Protein AF-A0A932HID9-F1 (afdb_monomer_lite)

Structure (mmCIF, N/CA/C/O backbone):
data_AF-A0A932HID9-F1
#
_entry.id   AF-A0A932HID9-F1
#
loop_
_atom_site.group_PDB
_atom_site.id
_atom_site.type_symbol
_atom_site.label_atom_id
_atom_site.label_alt_id
_atom_site.label_comp_id
_atom_site.label_asym_id
_atom_site.label_entity_id
_atom_site.label_seq_id
_atom_site.pdbx_PDB_ins_code
_atom_site.Cartn_x
_atom_site.Cartn_y
_atom_site.Cartn_z
_atom_site.occupancy
_atom_site.B_iso_or_equiv
_atom_site.auth_seq_id
_atom_site.auth_comp_id
_atom_site.auth_asym_id
_atom_site.auth_atom_id
_atom_site.pdbx_PDB_model_num
ATOM 1 N N . MET A 1 1 ? 24.931 -69.900 0.807 1.00 46.78 1 MET A N 1
ATOM 2 C CA . MET A 1 1 ? 24.872 -68.839 -0.226 1.00 46.78 1 MET A CA 1
ATOM 3 C C . MET A 1 1 ? 23.404 -68.511 -0.478 1.00 46.78 1 MET A C 1
ATOM 5 O O . MET A 1 1 ? 22.612 -69.438 -0.402 1.00 46.78 1 MET A O 1
ATOM 9 N N . ALA A 1 2 ? 23.091 -67.235 -0.752 1.00 41.44 2 ALA A N 1
ATOM 10 C CA . ALA A 1 2 ? 21.791 -66.536 -0.623 1.00 41.44 2 ALA A CA 1
ATOM 11 C C . ALA A 1 2 ? 21.468 -66.142 0.838 1.00 41.44 2 ALA A C 1
ATOM 13 O O . ALA A 1 2 ? 21.425 -67.006 1.700 1.00 41.44 2 ALA A O 1
ATOM 14 N N . GLY A 1 3 ? 21.312 -64.880 1.246 1.00 40.75 3 GLY A N 1
ATOM 15 C CA . GLY A 1 3 ? 21.189 -63.613 0.524 1.00 40.75 3 GLY A CA 1
ATOM 16 C C . GLY A 1 3 ? 19.797 -63.024 0.751 1.00 40.75 3 GLY A C 1
ATOM 17 O O . GLY A 1 3 ? 18.845 -63.564 0.210 1.00 40.75 3 GLY A O 1
ATOM 18 N N . ALA A 1 4 ? 19.697 -61.947 1.539 1.00 52.03 4 ALA A N 1
ATOM 19 C CA . ALA A 1 4 ? 18.647 -60.922 1.452 1.00 52.03 4 ALA A CA 1
ATOM 20 C C . ALA A 1 4 ? 18.908 -59.829 2.503 1.00 52.03 4 ALA A C 1
ATOM 22 O O . ALA A 1 4 ? 18.471 -59.907 3.648 1.00 52.03 4 ALA A O 1
ATOM 23 N N . ILE A 1 5 ? 19.652 -58.801 2.094 1.00 55.38 5 ILE A N 1
ATOM 24 C CA . ILE A 1 5 ? 19.666 -57.497 2.756 1.00 55.38 5 ILE A CA 1
ATOM 25 C C . ILE A 1 5 ? 18.272 -56.904 2.537 1.00 55.38 5 ILE A C 1
ATOM 27 O O . ILE A 1 5 ? 17.913 -56.588 1.402 1.00 55.38 5 ILE A O 1
ATOM 31 N N . LEU A 1 6 ? 17.475 -56.774 3.599 1.00 50.34 6 LEU A N 1
ATOM 32 C CA . LEU A 1 6 ? 16.240 -55.996 3.551 1.00 50.34 6 LEU A CA 1
ATOM 33 C C . LEU A 1 6 ? 16.641 -54.515 3.554 1.00 50.34 6 LEU A C 1
ATOM 35 O O . LEU A 1 6 ? 16.849 -53.898 4.596 1.00 50.34 6 LEU A O 1
ATOM 39 N N . LEU A 1 7 ? 16.834 -53.975 2.352 1.00 52.53 7 LEU A N 1
ATOM 40 C CA . LEU A 1 7 ? 16.957 -52.546 2.113 1.00 52.53 7 LEU A CA 1
ATOM 41 C C . LEU A 1 7 ? 15.672 -51.879 2.598 1.00 52.53 7 LEU A C 1
ATOM 43 O O . LEU A 1 7 ? 14.596 -52.075 2.033 1.00 52.53 7 LEU A O 1
ATOM 47 N N . ALA A 1 8 ? 15.815 -51.103 3.668 1.00 52.22 8 ALA A N 1
ATOM 48 C CA . ALA A 1 8 ? 14.830 -50.151 4.128 1.00 52.22 8 ALA A CA 1
ATOM 49 C C . ALA A 1 8 ? 14.494 -49.197 2.975 1.00 52.22 8 ALA A C 1
ATOM 51 O O . ALA A 1 8 ? 15.197 -48.217 2.728 1.00 52.22 8 ALA A O 1
ATOM 52 N N . LEU A 1 9 ? 13.401 -49.487 2.267 1.00 47.50 9 LEU A N 1
ATOM 53 C CA . LEU A 1 9 ? 12.673 -48.4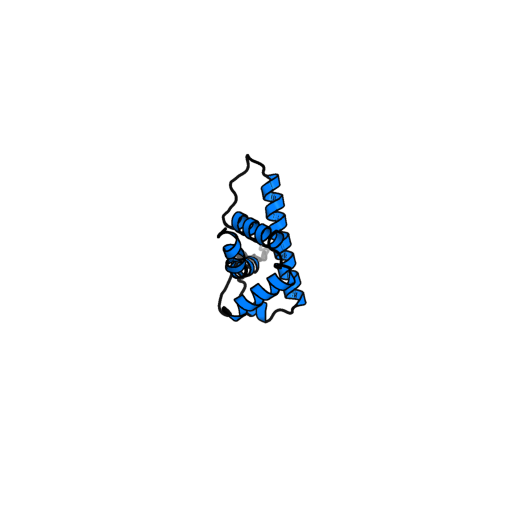87 1.507 1.00 47.50 9 LEU A CA 1
ATOM 54 C C . LEU A 1 9 ? 12.079 -47.509 2.522 1.00 47.50 9 LEU A C 1
ATOM 56 O O . LEU A 1 9 ? 10.927 -47.612 2.940 1.00 47.50 9 LEU A O 1
ATOM 60 N N . LEU A 1 10 ? 12.897 -46.532 2.905 1.00 52.19 10 LEU A N 1
ATOM 61 C CA . LEU A 1 10 ? 12.429 -45.179 3.139 1.00 52.19 10 LEU A CA 1
ATOM 62 C C . LEU A 1 10 ? 11.706 -44.770 1.857 1.00 52.19 10 LEU A C 1
ATOM 64 O O . LEU A 1 10 ? 12.314 -44.264 0.918 1.00 52.19 10 LEU A O 1
ATOM 68 N N . ALA A 1 11 ? 10.409 -45.067 1.803 1.00 50.97 11 ALA A N 1
ATOM 69 C CA . ALA A 1 11 ? 9.486 -44.403 0.914 1.00 50.97 11 ALA A CA 1
ATOM 70 C C . ALA A 1 11 ? 9.544 -42.921 1.289 1.00 50.97 11 ALA A C 1
ATOM 72 O O . ALA A 1 11 ? 8.819 -42.437 2.163 1.00 50.97 11 ALA A O 1
ATOM 73 N N . SER A 1 12 ? 10.488 -42.227 0.662 1.00 51.72 12 SER A N 1
ATOM 74 C CA . SER A 1 12 ? 10.501 -40.799 0.436 1.00 51.72 12 SER A CA 1
ATOM 75 C C . SER A 1 12 ? 9.183 -40.477 -0.244 1.00 51.72 12 SER A C 1
ATOM 77 O O . SER A 1 12 ? 9.070 -40.462 -1.465 1.00 51.72 12 SER A O 1
ATOM 79 N N . HIS A 1 13 ? 8.148 -40.284 0.573 1.00 46.91 13 HIS A N 1
ATOM 80 C CA . HIS A 1 13 ? 6.934 -39.637 0.135 1.00 46.91 13 HIS A CA 1
ATOM 81 C C . HIS A 1 13 ? 7.408 -38.289 -0.393 1.00 46.91 13 HIS A C 1
ATOM 83 O O . HIS A 1 13 ? 7.940 -37.501 0.400 1.00 46.91 13 HIS A O 1
ATOM 89 N N . PRO A 1 14 ? 7.296 -38.011 -1.703 1.00 50.50 14 PRO A N 1
ATOM 90 C CA . PRO A 1 14 ? 7.448 -36.647 -2.137 1.00 50.50 14 PRO A CA 1
ATOM 91 C C . PRO A 1 14 ? 6.357 -35.906 -1.375 1.00 50.50 14 PRO A C 1
ATOM 93 O O . PRO A 1 14 ? 5.166 -36.143 -1.589 1.00 50.50 14 PRO A O 1
ATOM 96 N N . ILE A 1 15 ? 6.751 -35.055 -0.428 1.00 57.06 15 ILE A N 1
ATOM 97 C CA . ILE A 1 15 ? 5.875 -33.996 0.040 1.00 57.06 15 ILE A CA 1
ATOM 98 C C . ILE A 1 15 ? 5.693 -33.153 -1.214 1.00 57.06 15 ILE A C 1
ATOM 100 O O . ILE A 1 15 ? 6.478 -32.255 -1.506 1.00 57.06 15 ILE A O 1
ATOM 104 N N . ALA A 1 16 ? 4.705 -33.527 -2.026 1.00 52.06 16 ALA A N 1
ATOM 105 C CA . ALA A 1 16 ? 4.138 -32.691 -3.050 1.00 52.06 16 ALA A CA 1
ATOM 106 C C . ALA A 1 16 ? 3.530 -31.532 -2.270 1.00 52.06 16 ALA A C 1
ATOM 108 O O . ALA A 1 16 ? 2.364 -31.562 -1.878 1.00 52.06 16 ALA A O 1
ATOM 109 N N . GLY A 1 17 ? 4.385 -30.570 -1.923 1.00 45.81 17 GLY A N 1
ATOM 110 C CA . GLY A 1 17 ? 4.017 -29.350 -1.250 1.00 45.81 17 GLY A CA 1
ATOM 111 C C . GLY A 1 17 ? 3.077 -28.629 -2.188 1.00 45.81 17 GLY A C 1
ATOM 112 O O . GLY A 1 17 ? 3.505 -27.889 -3.068 1.00 45.81 17 GLY A O 1
ATOM 113 N N . ARG A 1 18 ? 1.776 -28.883 -2.039 1.00 57.69 18 ARG A N 1
ATOM 114 C CA . ARG A 1 18 ? 0.764 -27.977 -2.557 1.00 57.69 18 ARG A CA 1
ATOM 115 C C . ARG A 1 18 ? 1.088 -26.644 -1.912 1.00 57.69 18 ARG A C 1
ATOM 117 O O . ARG A 1 18 ? 0.931 -26.503 -0.703 1.00 57.69 18 ARG A O 1
ATOM 124 N N . ALA A 1 19 ? 1.580 -25.704 -2.711 1.00 58.12 19 ALA A N 1
ATOM 125 C CA . ALA A 1 19 ? 1.706 -24.320 -2.302 1.00 58.12 19 ALA A CA 1
ATOM 126 C C . ALA A 1 19 ? 0.304 -23.855 -1.892 1.00 58.12 19 ALA A C 1
ATOM 128 O O . ALA A 1 19 ? -0.547 -23.568 -2.737 1.00 58.12 19 ALA A O 1
ATOM 129 N N . GLN A 1 20 ? 0.022 -23.887 -0.591 1.00 64.62 20 GLN A N 1
ATOM 130 C CA . GLN A 1 20 ? -1.219 -23.363 -0.061 1.00 64.62 20 GLN A CA 1
ATOM 131 C C . GLN A 1 20 ? -1.162 -21.860 -0.304 1.00 64.62 20 GLN A C 1
ATOM 133 O O . GLN A 1 20 ? -0.288 -21.174 0.220 1.00 64.62 20 GLN A O 1
ATOM 138 N N . ARG A 1 21 ? -2.046 -21.352 -1.167 1.00 70.50 21 ARG A N 1
ATOM 139 C CA . ARG A 1 21 ? -2.159 -19.911 -1.389 1.00 70.50 21 ARG A CA 1
ATOM 140 C C . ARG A 1 21 ? -2.633 -19.290 -0.082 1.00 70.50 21 ARG A C 1
ATOM 142 O O . ARG A 1 21 ? -3.758 -19.539 0.348 1.00 70.50 21 ARG A O 1
ATOM 149 N N . ILE A 1 22 ? -1.744 -18.545 0.562 1.00 80.00 22 ILE A N 1
ATOM 150 C CA . ILE A 1 22 ? -2.070 -17.757 1.743 1.00 80.00 22 ILE A CA 1
ATOM 151 C C . ILE A 1 22 ? -2.699 -16.466 1.232 1.00 80.00 22 ILE A C 1
ATOM 153 O O . ILE A 1 22 ? -2.116 -15.778 0.397 1.00 80.00 22 ILE A O 1
ATOM 157 N N . PHE A 1 23 ? -3.904 -16.177 1.705 1.00 90.19 23 PHE A N 1
ATOM 158 C CA . PHE A 1 23 ? -4.617 -14.947 1.394 1.00 90.19 23 PHE A CA 1
ATOM 159 C C . PHE A 1 23 ? -4.665 -14.058 2.632 1.00 90.19 23 PHE A C 1
ATOM 161 O O . PHE A 1 23 ? -4.689 -14.564 3.754 1.00 90.19 23 PHE A O 1
ATOM 168 N N . TYR A 1 24 ? -4.713 -12.749 2.418 1.00 91.94 24 TYR A N 1
ATOM 169 C CA . TYR A 1 24 ? -4.821 -11.751 3.473 1.00 91.94 24 TYR A CA 1
ATOM 170 C C . TYR A 1 24 ? -6.268 -11.274 3.588 1.00 91.94 24 TYR A C 1
ATOM 172 O O . TYR A 1 24 ? -6.851 -10.866 2.584 1.00 91.94 24 TYR A O 1
ATOM 180 N N . ARG A 1 25 ? -6.870 -11.321 4.778 1.00 95.62 25 ARG A N 1
ATOM 181 C CA . ARG A 1 25 ? -8.259 -10.876 4.976 1.00 95.62 25 ARG A CA 1
ATOM 182 C C . ARG A 1 25 ? -8.295 -9.493 5.614 1.00 95.62 25 ARG A C 1
ATOM 184 O O . ARG A 1 25 ? -7.476 -9.195 6.478 1.00 95.62 25 ARG A O 1
ATOM 191 N N . SER A 1 26 ? -9.291 -8.676 5.272 1.00 96.50 26 SER A N 1
ATOM 192 C CA . SER A 1 26 ? -9.489 -7.360 5.909 1.00 96.50 26 SER A CA 1
ATOM 193 C C . SER A 1 26 ? -9.600 -7.452 7.433 1.00 96.50 26 SER A C 1
ATOM 195 O O . SER A 1 26 ? -9.016 -6.651 8.157 1.00 96.50 26 SER A O 1
ATOM 197 N N . GLN A 1 27 ? -10.305 -8.464 7.941 1.00 96.94 27 GLN A N 1
ATOM 198 C CA . GLN A 1 27 ? -10.418 -8.724 9.379 1.00 96.94 27 GLN A CA 1
ATOM 199 C C . GLN A 1 27 ? -9.065 -8.942 10.076 1.00 96.94 27 GLN A C 1
ATOM 201 O O . GLN A 1 27 ? -8.916 -8.567 11.238 1.00 96.94 27 GLN A O 1
ATOM 206 N N . ASP A 1 28 ? -8.073 -9.503 9.379 1.00 96.06 28 ASP A N 1
ATOM 207 C CA . ASP A 1 28 ? -6.764 -9.778 9.969 1.00 96.06 28 ASP A CA 1
ATOM 208 C C . ASP A 1 28 ? -6.038 -8.454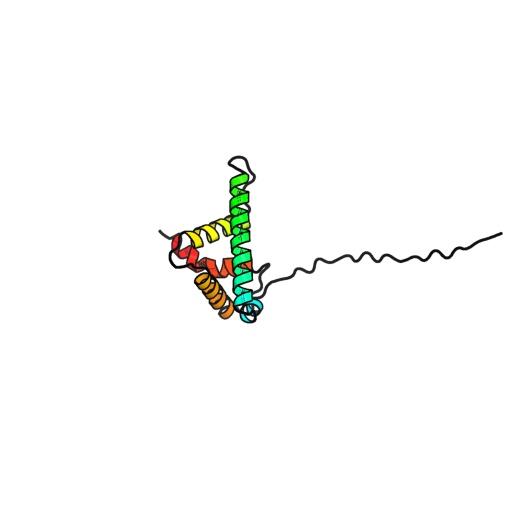 10.239 1.00 96.06 28 ASP A C 1
ATOM 210 O O . ASP A 1 28 ? -5.416 -8.294 11.288 1.00 96.06 28 ASP A O 1
ATOM 214 N N . TRP A 1 29 ? -6.208 -7.456 9.363 1.00 96.56 29 TRP A N 1
ATOM 215 C CA . TRP A 1 29 ? -5.739 -6.090 9.607 1.00 96.56 29 TRP A CA 1
ATOM 216 C C . TRP A 1 29 ? -6.388 -5.467 10.848 1.00 96.56 29 TRP A C 1
ATOM 218 O O . TRP A 1 29 ? -5.687 -4.892 11.680 1.00 96.56 29 TRP A O 1
ATOM 228 N N . LEU A 1 30 ? -7.710 -5.606 10.997 1.00 97.00 30 LEU A N 1
ATOM 229 C CA . LEU A 1 30 ? -8.456 -5.043 12.131 1.00 97.00 30 LEU A CA 1
ATOM 230 C C . LEU A 1 30 ? -8.043 -5.661 13.475 1.00 97.00 30 LEU A C 1
ATOM 232 O O . LEU A 1 30 ? -8.069 -4.974 14.493 1.00 97.00 30 LEU A O 1
ATOM 236 N N . ALA A 1 31 ? -7.658 -6.939 13.475 1.00 97.12 31 ALA A N 1
ATOM 237 C CA . ALA A 1 31 ? -7.169 -7.649 14.656 1.00 97.12 31 ALA A CA 1
ATOM 238 C C . ALA A 1 31 ? -5.668 -7.423 14.933 1.00 97.12 31 ALA A C 1
ATOM 240 O O . ALA A 1 31 ? -5.172 -7.778 16.003 1.00 97.12 31 ALA A O 1
ATOM 241 N N . THR A 1 32 ? -4.930 -6.855 13.977 1.00 96.31 32 THR A N 1
ATOM 242 C CA . THR A 1 32 ? -3.485 -6.629 14.081 1.00 96.31 32 THR A CA 1
ATOM 243 C C . THR A 1 32 ? -3.181 -5.419 14.970 1.00 96.31 32 THR A C 1
ATOM 245 O O . THR A 1 32 ? -3.814 -4.371 14.845 1.00 96.31 32 THR A O 1
ATOM 248 N N . SER A 1 33 ? -2.173 -5.526 15.848 1.00 97.81 33 SER A N 1
ATOM 249 C CA . SER A 1 33 ? -1.769 -4.404 16.709 1.00 97.81 33 SER A CA 1
ATOM 250 C C . SER A 1 33 ? -1.304 -3.189 15.890 1.00 97.81 33 SER A C 1
ATOM 252 O O . SER A 1 33 ? -0.704 -3.368 14.825 1.00 97.81 33 SER A O 1
ATOM 254 N N . PRO A 1 34 ? -1.489 -1.949 16.383 1.00 96.44 34 PRO A N 1
ATOM 255 C CA . PRO A 1 34 ? -1.061 -0.749 15.664 1.00 96.44 34 PRO A CA 1
ATOM 256 C C . PRO A 1 34 ? 0.424 -0.743 15.271 1.00 96.44 34 PRO A C 1
ATOM 258 O O . PRO A 1 34 ? 0.769 -0.263 14.190 1.00 96.44 34 PRO A O 1
ATOM 261 N N . GLU A 1 35 ? 1.315 -1.301 16.099 1.00 97.25 35 GLU A N 1
ATOM 262 C CA . GLU A 1 35 ? 2.740 -1.375 15.750 1.00 97.25 35 GLU A CA 1
ATOM 263 C C . GLU A 1 35 ? 2.983 -2.334 14.585 1.00 97.25 35 GLU A C 1
ATOM 265 O O . GLU A 1 35 ? 3.752 -2.029 13.674 1.00 97.25 35 GLU A O 1
ATOM 270 N N . THR A 1 36 ? 2.311 -3.486 14.584 1.00 97.38 36 THR A N 1
ATOM 271 C CA . THR A 1 36 ? 2.428 -4.470 13.503 1.00 97.38 36 THR A CA 1
ATOM 272 C C . THR A 1 36 ? 1.806 -3.941 12.213 1.00 97.38 36 THR A C 1
ATOM 274 O O . THR A 1 36 ? 2.403 -4.088 11.150 1.00 97.38 36 THR A O 1
ATOM 277 N N . GLN A 1 37 ? 0.672 -3.240 12.305 1.00 97.81 37 GLN A N 1
ATOM 278 C CA . GLN A 1 37 ? 0.056 -2.526 11.184 1.00 97.81 37 GLN A CA 1
ATOM 279 C C . GLN A 1 37 ? 1.047 -1.558 10.522 1.00 97.81 37 GLN A C 1
ATOM 281 O O . GLN A 1 37 ? 1.212 -1.570 9.303 1.00 97.81 37 GLN A O 1
ATOM 286 N N . MET A 1 38 ? 1.757 -0.757 11.324 1.00 97.94 38 MET A N 1
ATOM 287 C CA . MET A 1 38 ? 2.777 0.163 10.815 1.00 97.94 38 MET A CA 1
ATOM 288 C C . MET A 1 38 ? 3.973 -0.564 10.195 1.00 97.94 38 MET A C 1
ATOM 290 O O . MET A 1 38 ? 4.480 -0.120 9.169 1.00 97.94 38 MET A O 1
ATOM 294 N N . ARG A 1 39 ? 4.417 -1.693 10.764 1.00 97.88 39 ARG A N 1
ATOM 295 C CA . ARG A 1 39 ? 5.497 -2.503 10.168 1.00 97.88 39 ARG A CA 1
ATOM 296 C C . ARG A 1 39 ? 5.100 -3.068 8.804 1.00 97.88 39 ARG A C 1
ATOM 298 O O . ARG A 1 39 ? 5.889 -2.973 7.870 1.00 97.88 39 ARG A O 1
ATOM 305 N N . LEU A 1 40 ? 3.890 -3.618 8.682 1.00 97.25 40 LEU A N 1
ATOM 306 C CA . LEU A 1 40 ? 3.358 -4.133 7.414 1.00 97.25 40 LEU A CA 1
ATOM 307 C C . LEU A 1 40 ? 3.241 -3.025 6.364 1.00 97.25 40 LEU A C 1
ATOM 309 O O . LEU A 1 40 ? 3.657 -3.213 5.218 1.00 97.25 40 LEU A O 1
ATOM 313 N N . LEU A 1 41 ? 2.727 -1.860 6.772 1.00 97.44 41 LEU A N 1
ATOM 314 C CA . LEU A 1 41 ? 2.643 -0.683 5.915 1.00 97.44 41 LEU A CA 1
ATOM 315 C C . LEU A 1 41 ? 4.026 -0.259 5.418 1.00 97.44 41 LEU A C 1
ATOM 317 O O . LEU A 1 41 ? 4.234 -0.181 4.213 1.00 97.44 41 LEU A O 1
ATOM 321 N N . ASN A 1 42 ? 4.984 -0.056 6.322 1.00 97.12 42 ASN A N 1
ATOM 322 C CA . ASN A 1 42 ? 6.334 0.365 5.951 1.00 97.12 42 ASN A CA 1
ATOM 323 C C . ASN A 1 42 ? 7.024 -0.660 5.039 1.00 97.12 42 ASN A C 1
ATOM 325 O O . ASN A 1 42 ? 7.665 -0.270 4.070 1.00 97.12 42 ASN A O 1
ATOM 329 N N . GLY A 1 43 ? 6.851 -1.960 5.301 1.00 97.50 43 GLY A N 1
ATOM 330 C CA . GLY A 1 43 ? 7.373 -3.013 4.426 1.00 97.50 43 GLY A CA 1
ATOM 331 C C . GLY A 1 43 ? 6.769 -2.972 3.020 1.00 97.50 43 GLY A C 1
ATOM 332 O O . GLY A 1 43 ? 7.468 -3.203 2.041 1.00 97.50 43 GLY A O 1
ATOM 333 N N . THR A 1 44 ? 5.488 -2.620 2.904 1.00 96.94 44 THR A N 1
ATOM 334 C CA . THR A 1 44 ? 4.816 -2.479 1.602 1.00 96.94 44 THR A CA 1
ATOM 335 C C . THR A 1 44 ? 5.273 -1.238 0.854 1.00 96.94 44 THR A C 1
ATOM 337 O O . THR A 1 44 ? 5.540 -1.325 -0.339 1.00 96.94 44 THR A O 1
ATOM 340 N N . LEU A 1 45 ? 5.409 -0.104 1.548 1.00 95.75 45 LEU A N 1
ATOM 341 C CA . LEU A 1 45 ? 5.944 1.120 0.952 1.00 95.75 45 LEU A CA 1
ATOM 342 C C . LEU A 1 45 ? 7.369 0.896 0.444 1.00 95.75 45 LEU A C 1
ATOM 344 O O . LEU A 1 45 ? 7.657 1.223 -0.702 1.00 95.75 45 LEU A O 1
ATOM 348 N N . ARG A 1 46 ? 8.217 0.232 1.241 1.00 97.31 46 ARG A N 1
ATOM 349 C CA . ARG A 1 46 ? 9.570 -0.131 0.814 1.00 97.31 46 ARG A CA 1
ATOM 350 C C . ARG A 1 46 ? 9.563 -1.046 -0.412 1.00 97.31 46 ARG A C 1
ATOM 352 O O . ARG A 1 46 ? 10.326 -0.818 -1.341 1.00 97.31 46 ARG A O 1
ATOM 359 N N . ALA A 1 47 ? 8.682 -2.046 -0.453 1.00 96.38 47 ALA A N 1
ATOM 360 C CA . ALA A 1 47 ? 8.561 -2.917 -1.621 1.00 96.38 47 ALA A CA 1
ATOM 361 C C . ALA A 1 47 ? 8.131 -2.148 -2.886 1.00 96.38 47 ALA A C 1
ATOM 363 O O . ALA A 1 47 ? 8.560 -2.485 -3.985 1.00 96.38 47 ALA A O 1
ATOM 364 N N . TRP A 1 48 ? 7.295 -1.113 -2.760 1.00 95.88 48 TRP A N 1
ATOM 365 C CA . TRP A 1 48 ? 6.935 -0.252 -3.892 1.00 95.88 48 TRP A CA 1
ATOM 366 C C . TRP A 1 48 ? 8.087 0.658 -4.329 1.00 95.88 48 TRP A C 1
ATOM 368 O O . TRP A 1 48 ? 8.271 0.847 -5.529 1.00 95.88 48 TRP A O 1
ATOM 378 N N . GLU A 1 49 ? 8.888 1.173 -3.395 1.00 96.56 49 GLU A N 1
ATOM 379 C CA . GLU A 1 49 ? 10.128 1.898 -3.714 1.00 96.56 49 GLU A CA 1
ATOM 380 C C . GLU A 1 49 ? 11.113 1.005 -4.475 1.00 96.56 49 GLU A C 1
ATOM 382 O O . GLU A 1 49 ? 11.648 1.416 -5.496 1.00 96.56 49 GLU A O 1
ATOM 387 N N . GLU A 1 50 ? 11.294 -0.247 -4.051 1.00 97.19 50 GLU A N 1
ATOM 388 C CA . GLU A 1 50 ? 12.159 -1.211 -4.745 1.00 97.19 50 GLU A CA 1
ATOM 389 C C . GLU A 1 50 ? 11.665 -1.516 -6.166 1.00 97.19 50 GLU A C 1
ATOM 391 O O . GLU A 1 50 ? 12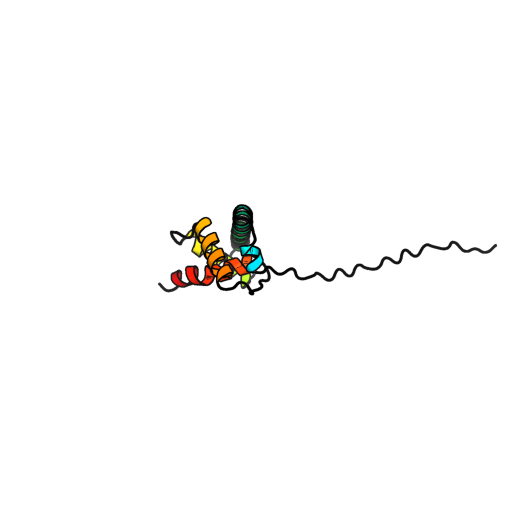.465 -1.713 -7.081 1.00 97.19 50 GLU A O 1
ATOM 396 N N . VAL A 1 51 ? 10.347 -1.509 -6.386 1.00 94.62 51 VAL A N 1
ATOM 397 C CA . VAL A 1 51 ? 9.772 -1.589 -7.735 1.00 94.62 51 VAL A CA 1
ATOM 398 C C . VAL A 1 51 ? 10.115 -0.345 -8.561 1.00 94.62 51 VAL A C 1
ATOM 400 O O . VAL A 1 51 ? 10.407 -0.491 -9.747 1.00 94.62 51 VAL A O 1
ATOM 403 N N . ALA A 1 52 ? 10.118 0.852 -7.966 1.00 92.75 52 ALA A N 1
ATOM 404 C CA . ALA A 1 52 ? 10.539 2.087 -8.638 1.00 92.75 52 ALA A CA 1
ATOM 405 C C . ALA A 1 52 ? 12.021 2.049 -9.011 1.00 92.75 52 ALA A C 1
ATOM 407 O O . ALA A 1 52 ? 12.358 2.224 -10.181 1.00 92.75 52 ALA A O 1
ATOM 408 N N . GLU A 1 53 ? 12.881 1.697 -8.057 1.00 94.94 53 GLU A N 1
ATOM 409 C CA . GLU A 1 53 ? 14.321 1.522 -8.264 1.00 94.94 53 GLU A CA 1
ATOM 410 C C . GLU A 1 53 ? 14.591 0.502 -9.393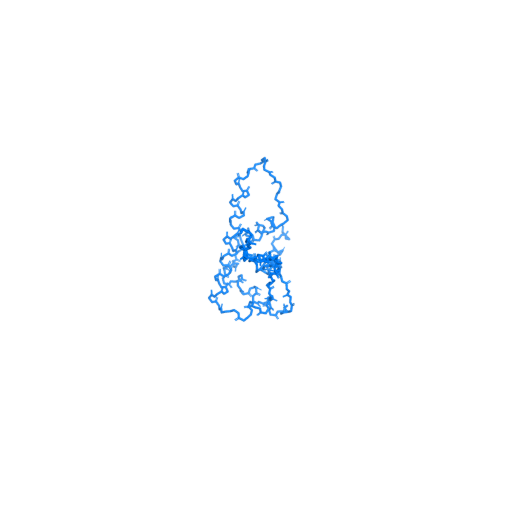 1.00 94.94 53 GLU A C 1
ATOM 412 O O . GLU A 1 53 ? 15.385 0.749 -10.304 1.00 94.94 53 GLU A O 1
ATOM 417 N N . ALA A 1 54 ? 13.881 -0.633 -9.391 1.00 93.38 54 ALA A N 1
ATOM 418 C CA . ALA A 1 54 ? 14.012 -1.656 -10.425 1.00 93.38 54 ALA A CA 1
ATOM 419 C C . ALA A 1 54 ? 13.480 -1.204 -11.794 1.00 93.38 54 ALA A C 1
ATOM 421 O O . ALA A 1 54 ? 14.043 -1.587 -12.821 1.00 93.38 54 ALA A O 1
ATOM 422 N N . ALA A 1 55 ? 12.398 -0.424 -11.835 1.00 91.25 55 ALA A N 1
ATOM 423 C CA . ALA A 1 55 ? 11.847 0.127 -13.070 1.00 91.25 55 ALA A CA 1
ATOM 424 C C . ALA A 1 55 ? 12.805 1.146 -13.706 1.00 91.25 55 ALA A C 1
ATOM 426 O O . ALA A 1 55 ? 13.036 1.092 -14.913 1.00 91.25 55 ALA A O 1
ATOM 427 N N . GLU A 1 56 ? 13.412 2.020 -12.902 1.00 89.94 56 GLU A N 1
ATOM 428 C CA . GLU A 1 56 ? 14.413 2.989 -13.358 1.00 89.94 56 GLU A CA 1
ATOM 429 C C . GLU A 1 56 ? 15.672 2.297 -13.892 1.00 89.94 56 GLU A C 1
ATOM 431 O O . GLU A 1 56 ? 16.151 2.625 -14.979 1.00 89.94 56 GLU A O 1
ATOM 436 N N . ALA A 1 57 ? 16.166 1.278 -13.179 1.00 93.06 57 ALA A N 1
ATOM 437 C CA . ALA A 1 57 ? 17.359 0.529 -13.568 1.00 93.06 57 ALA A CA 1
ATOM 438 C C . ALA A 1 57 ? 17.221 -0.206 -14.917 1.00 93.06 57 ALA A C 1
ATOM 440 O O . ALA A 1 57 ? 18.227 -0.460 -15.581 1.00 93.06 57 ALA A O 1
ATOM 441 N N . ARG A 1 58 ? 15.994 -0.540 -15.349 1.00 90.19 58 ARG A N 1
ATOM 442 C CA . ARG A 1 58 ? 15.735 -1.154 -16.667 1.00 90.19 58 ARG A CA 1
ATOM 443 C C . ARG A 1 58 ? 15.989 -0.192 -17.832 1.00 90.19 58 ARG A C 1
ATOM 445 O O . ARG A 1 58 ? 16.320 -0.645 -18.927 1.00 90.19 58 ARG A O 1
ATOM 452 N N . GLY A 1 59 ? 15.843 1.115 -17.611 1.00 84.62 59 GLY A N 1
ATOM 453 C CA . GLY A 1 59 ? 15.990 2.135 -18.647 1.00 84.62 59 GLY A CA 1
ATOM 454 C C . GLY A 1 59 ? 14.963 2.029 -19.787 1.00 84.62 59 GLY A C 1
ATOM 455 O O . GLY A 1 59 ? 13.996 1.272 -19.740 1.00 84.62 59 GLY A O 1
ATOM 456 N N . SER A 1 60 ? 15.182 2.805 -20.851 1.00 76.06 60 SER A N 1
ATOM 457 C CA . SER A 1 60 ? 14.247 2.956 -21.981 1.00 76.06 60 SER A CA 1
ATOM 458 C C . SER A 1 60 ? 14.152 1.747 -22.922 1.00 76.06 60 SER A C 1
ATOM 460 O O . SER A 1 60 ? 13.280 1.725 -23.787 1.00 76.06 60 SER A O 1
ATOM 462 N N . GLY A 1 61 ? 15.034 0.754 -22.770 1.00 82.00 61 GLY A N 1
ATOM 463 C CA . GLY A 1 61 ? 15.053 -0.477 -23.570 1.00 82.00 61 GLY A CA 1
ATOM 464 C C . GLY A 1 61 ? 14.545 -1.724 -22.840 1.00 82.00 61 GLY A C 1
ATOM 465 O O . GLY A 1 61 ? 14.645 -2.815 -23.394 1.00 82.00 61 GLY A O 1
ATOM 466 N N . GLY A 1 62 ? 14.066 -1.586 -21.600 1.00 84.50 62 GLY A N 1
ATOM 467 C CA . GLY A 1 62 ? 13.601 -2.709 -20.790 1.00 84.50 62 GLY A CA 1
ATOM 468 C C . GLY A 1 62 ? 12.195 -3.199 -21.137 1.00 84.50 62 GLY A C 1
ATOM 469 O O . GLY A 1 62 ? 11.427 -2.526 -21.827 1.00 84.50 62 GLY A O 1
ATOM 470 N N . ASP A 1 63 ? 11.850 -4.375 -20.608 1.00 89.44 63 ASP A N 1
ATOM 471 C CA . ASP A 1 63 ? 10.507 -4.936 -20.749 1.00 89.44 63 ASP A CA 1
ATOM 472 C C . ASP A 1 63 ? 9.434 -3.995 -20.171 1.00 89.44 63 ASP A C 1
ATOM 474 O O . ASP A 1 63 ? 9.664 -3.340 -19.143 1.00 89.44 63 ASP A O 1
ATOM 478 N N . PRO A 1 64 ? 8.230 -3.953 -20.775 1.00 90.12 64 PRO A N 1
ATOM 479 C CA . PRO A 1 64 ? 7.125 -3.173 -20.243 1.00 90.12 64 PRO A CA 1
ATOM 480 C C . PRO A 1 64 ? 6.794 -3.568 -18.803 1.00 90.12 64 PRO A C 1
ATOM 482 O O . PRO A 1 64 ? 6.715 -4.751 -18.470 1.00 90.12 64 PRO A O 1
ATOM 485 N N . LEU A 1 65 ? 6.506 -2.569 -17.965 1.00 90.62 65 LEU A N 1
ATOM 486 C CA . LEU A 1 65 ? 6.027 -2.802 -16.604 1.00 90.62 65 LEU A CA 1
ATOM 487 C C . LEU A 1 65 ? 4.761 -3.670 -16.615 1.00 90.62 65 LEU A C 1
ATOM 489 O O . LEU A 1 65 ? 3.867 -3.512 -17.451 1.00 90.62 65 LEU A O 1
ATOM 493 N N . SER A 1 66 ? 4.637 -4.563 -15.648 1.00 93.12 66 SER A N 1
ATOM 494 C CA . SER A 1 66 ? 3.401 -5.288 -15.384 1.00 93.12 66 SER A CA 1
ATOM 495 C C . SER A 1 66 ? 2.314 -4.349 -14.848 1.00 93.12 66 SER A C 1
ATOM 497 O O . SER A 1 66 ? 2.574 -3.238 -14.383 1.00 93.12 66 SER A O 1
ATOM 499 N N . VAL A 1 67 ? 1.059 -4.810 -14.878 1.00 91.06 67 VAL A N 1
ATOM 500 C CA . VAL A 1 67 ? -0.075 -4.067 -14.293 1.00 91.06 67 VAL A CA 1
ATOM 501 C C . VAL A 1 67 ? 0.170 -3.764 -12.812 1.00 91.06 67 VAL A C 1
ATOM 503 O O . VAL A 1 67 ? -0.147 -2.672 -12.354 1.00 91.06 67 VAL A O 1
ATOM 506 N N . ARG A 1 68 ? 0.765 -4.712 -12.076 1.00 89.25 68 ARG A N 1
ATOM 507 C CA . ARG A 1 68 ? 1.055 -4.560 -10.646 1.00 89.25 68 ARG A CA 1
ATOM 508 C C . ARG A 1 68 ? 2.159 -3.550 -10.377 1.00 89.25 68 ARG A C 1
ATOM 510 O O . ARG A 1 68 ? 2.015 -2.756 -9.458 1.00 89.25 68 ARG A O 1
ATOM 517 N N . GLU A 1 69 ? 3.223 -3.562 -11.175 1.00 93.50 69 GLU A N 1
ATOM 518 C CA . GLU A 1 69 ? 4.299 -2.577 -11.037 1.00 93.50 69 GLU A CA 1
ATOM 519 C C . GLU A 1 69 ? 3.779 -1.172 -11.332 1.00 93.50 69 GLU A C 1
ATOM 521 O O . GLU A 1 69 ? 3.975 -0.279 -10.519 1.00 93.50 69 GLU A O 1
ATOM 526 N N . ARG A 1 70 ? 3.026 -0.984 -12.425 1.00 93.56 70 ARG A N 1
ATOM 527 C CA . ARG A 1 70 ? 2.415 0.320 -12.728 1.00 93.56 70 ARG A CA 1
ATOM 528 C C . ARG A 1 70 ? 1.532 0.830 -11.594 1.00 93.56 70 ARG A C 1
ATOM 530 O O . ARG A 1 70 ? 1.619 2.001 -11.247 1.00 93.56 70 ARG A O 1
ATOM 537 N N . GLU A 1 71 ? 0.695 -0.034 -11.025 1.00 93.06 71 GLU A N 1
ATOM 538 C CA . GLU A 1 71 ? -0.185 0.360 -9.924 1.00 93.06 71 GLU A CA 1
ATOM 539 C C . GLU A 1 71 ? 0.603 0.711 -8.656 1.00 93.06 71 GLU A C 1
ATOM 541 O O . GLU A 1 71 ? 0.296 1.710 -8.010 1.00 93.06 71 GLU A O 1
ATOM 546 N N . ALA A 1 72 ? 1.647 -0.054 -8.326 1.00 93.38 72 ALA A N 1
ATOM 547 C CA . ALA A 1 72 ? 2.531 0.255 -7.204 1.00 93.38 72 ALA A CA 1
ATOM 548 C C . ALA A 1 72 ? 3.204 1.627 -7.369 1.00 93.38 72 ALA A C 1
ATOM 550 O O . ALA A 1 72 ? 3.168 2.432 -6.441 1.00 93.38 72 ALA A O 1
ATOM 551 N N . LEU A 1 73 ? 3.750 1.920 -8.556 1.00 93.81 73 LEU A N 1
ATOM 552 C CA . LEU A 1 73 ? 4.382 3.211 -8.848 1.00 93.81 73 LEU A CA 1
ATOM 553 C C . LEU A 1 73 ? 3.387 4.368 -8.761 1.00 93.81 73 LEU A C 1
ATOM 555 O O . LEU A 1 73 ? 3.666 5.362 -8.100 1.00 93.81 73 LEU A O 1
ATOM 559 N N . ARG A 1 74 ? 2.201 4.210 -9.358 1.00 94.12 74 ARG A N 1
ATOM 560 C CA . ARG A 1 74 ? 1.131 5.216 -9.322 1.00 94.12 74 ARG A CA 1
ATOM 561 C C . ARG A 1 74 ? 0.706 5.547 -7.888 1.00 94.12 74 ARG A C 1
ATOM 563 O O . ARG A 1 74 ? 0.505 6.708 -7.537 1.00 94.12 74 ARG A O 1
ATOM 570 N N . LEU A 1 75 ? 0.561 4.527 -7.040 1.00 94.38 75 LEU A N 1
ATOM 571 C CA . LEU A 1 75 ? 0.200 4.706 -5.632 1.00 94.38 75 LEU A CA 1
ATOM 572 C C . LEU A 1 75 ? 1.337 5.324 -4.815 1.00 94.38 75 LEU A C 1
ATOM 574 O O . LEU A 1 75 ? 1.071 6.189 -3.980 1.00 94.38 75 LEU A O 1
ATOM 578 N N . LEU A 1 76 ? 2.583 4.909 -5.058 1.00 94.38 76 LEU A N 1
ATOM 579 C CA . LEU A 1 76 ? 3.759 5.477 -4.405 1.00 94.38 76 LEU A CA 1
ATOM 580 C C . LEU A 1 76 ? 3.903 6.967 -4.736 1.00 94.38 76 LEU A C 1
ATOM 582 O O . LEU A 1 76 ? 4.025 7.781 -3.823 1.00 94.38 76 LEU A O 1
ATOM 586 N N . GLU A 1 77 ? 3.799 7.325 -6.016 1.00 93.75 77 GLU A N 1
ATOM 587 C CA . GLU A 1 77 ? 3.815 8.713 -6.478 1.00 93.75 77 GLU A CA 1
ATOM 588 C C . GLU A 1 77 ? 2.697 9.518 -5.806 1.00 93.75 77 GLU A C 1
ATOM 590 O O . GLU A 1 77 ? 2.966 10.546 -5.188 1.00 93.75 77 GLU A O 1
ATOM 595 N N . CYS A 1 78 ? 1.458 9.011 -5.820 1.00 93.38 78 CYS A N 1
ATOM 596 C CA . CYS A 1 78 ? 0.327 9.639 -5.133 1.00 93.38 78 CYS A CA 1
ATOM 597 C C . CYS A 1 78 ? 0.622 9.935 -3.653 1.00 93.38 78 CYS A C 1
ATOM 599 O O . CYS A 1 78 ? 0.333 11.035 -3.179 1.00 93.38 78 CYS A O 1
ATOM 601 N N . ILE A 1 79 ? 1.180 8.972 -2.912 1.00 93.44 79 ILE A N 1
ATOM 602 C CA . ILE A 1 79 ? 1.517 9.146 -1.493 1.00 93.44 79 ILE A CA 1
ATOM 603 C C . ILE A 1 79 ? 2.579 10.234 -1.312 1.00 93.44 79 ILE A C 1
ATOM 605 O O . ILE A 1 79 ? 2.452 11.062 -0.412 1.00 93.44 79 ILE A O 1
ATOM 609 N N . GLN A 1 80 ? 3.608 10.246 -2.161 1.00 91.62 80 GLN A N 1
ATOM 610 C CA . GLN A 1 80 ? 4.723 11.187 -2.061 1.00 91.62 80 GLN A CA 1
ATOM 611 C C . GLN A 1 80 ? 4.311 12.625 -2.389 1.00 91.62 80 GLN A C 1
ATOM 613 O O . GLN A 1 80 ? 4.727 13.556 -1.699 1.00 91.62 80 GLN A O 1
ATOM 618 N N . ILE A 1 81 ? 3.485 12.819 -3.421 1.00 91.19 81 ILE A N 1
ATOM 619 C CA . ILE A 1 81 ? 3.120 14.162 -3.887 1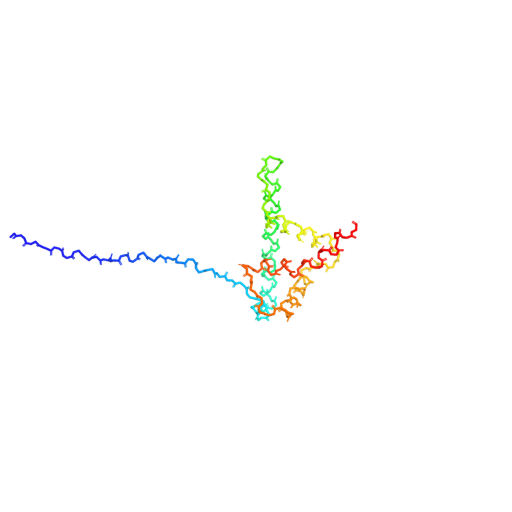.00 91.19 81 ILE A CA 1
ATOM 620 C C . ILE A 1 81 ? 1.923 14.747 -3.139 1.00 91.19 81 ILE A C 1
ATOM 622 O O . ILE A 1 81 ? 1.760 15.968 -3.116 1.00 91.19 81 ILE A O 1
ATOM 626 N N . ARG A 1 82 ? 1.049 13.912 -2.555 1.00 86.25 82 ARG A N 1
ATOM 627 C CA . ARG A 1 82 ? -0.201 14.382 -1.949 1.00 86.25 82 ARG A CA 1
ATOM 628 C C . ARG A 1 82 ? 0.021 14.846 -0.509 1.00 86.25 82 ARG A C 1
ATOM 630 O O . ARG A 1 82 ? 0.241 14.017 0.380 1.00 86.25 82 ARG A O 1
ATOM 637 N N . PRO A 1 83 ? -0.163 16.148 -0.219 1.00 81.81 83 PRO A N 1
ATOM 638 C CA . PRO A 1 83 ? -0.069 16.643 1.145 1.00 81.81 83 PRO A CA 1
ATOM 639 C C . PRO A 1 83 ? -1.104 15.938 2.027 1.00 81.81 83 PRO A C 1
ATOM 641 O O . PRO A 1 83 ? -2.290 15.890 1.698 1.00 81.81 83 PRO A O 1
ATOM 644 N N . GLY A 1 84 ? -0.656 15.373 3.147 1.00 85.38 84 GLY A N 1
ATOM 645 C CA . GLY A 1 84 ? -1.529 14.719 4.124 1.00 85.38 84 GLY A CA 1
ATOM 646 C C . GLY A 1 84 ? -1.661 13.200 3.992 1.00 85.38 84 GLY A C 1
ATOM 647 O O . GLY A 1 84 ? -2.151 12.587 4.938 1.00 85.38 84 GLY A O 1
ATOM 648 N N . LEU A 1 85 ? -1.157 12.561 2.925 1.00 91.38 85 LEU A N 1
ATOM 649 C CA . LEU A 1 85 ? -0.999 11.095 2.881 1.00 91.38 85 LEU A CA 1
ATOM 650 C C . LEU A 1 85 ? 0.272 10.641 3.614 1.00 91.38 85 LEU A C 1
ATOM 652 O O . LEU A 1 85 ? 1.123 9.938 3.086 1.00 91.38 85 LEU A O 1
ATOM 656 N N . THR A 1 86 ? 0.394 11.034 4.878 1.00 93.44 86 THR A N 1
ATOM 657 C CA . THR A 1 86 ? 1.463 10.540 5.754 1.00 93.44 86 THR A CA 1
ATOM 658 C C . THR A 1 86 ? 1.260 9.050 6.067 1.00 93.44 86 THR A C 1
ATOM 660 O O . THR A 1 86 ? 0.128 8.564 5.987 1.00 93.44 86 THR A O 1
ATOM 663 N N . PRO A 1 87 ? 2.294 8.302 6.499 1.00 93.88 87 PRO A N 1
ATOM 664 C CA . PRO A 1 87 ? 2.123 6.893 6.865 1.00 93.88 87 PRO A CA 1
ATOM 665 C C . PRO A 1 87 ? 0.989 6.638 7.886 1.00 93.88 87 PRO A C 1
ATOM 667 O O . PRO A 1 87 ? 0.196 5.720 7.672 1.00 93.88 87 PRO A O 1
ATOM 670 N N . PRO A 1 88 ? 0.791 7.466 8.936 1.00 95.25 88 PRO A N 1
ATOM 671 C CA . PRO A 1 88 ? -0.381 7.344 9.808 1.00 95.25 88 PRO A CA 1
ATOM 672 C C . PRO A 1 88 ? -1.727 7.535 9.093 1.00 95.25 88 PRO A C 1
ATOM 674 O O . PRO A 1 88 ? -2.687 6.833 9.413 1.00 95.25 88 PRO A O 1
ATOM 677 N N . ALA A 1 89 ? -1.811 8.458 8.131 1.00 95.19 89 ALA A N 1
ATOM 678 C CA . ALA A 1 89 ? -3.027 8.690 7.352 1.00 95.19 89 ALA A CA 1
ATOM 679 C C . ALA A 1 89 ? -3.318 7.525 6.395 1.00 95.19 89 ALA A C 1
ATOM 681 O O . ALA A 1 89 ? -4.465 7.098 6.280 1.00 95.19 89 ALA A O 1
ATOM 682 N N . VAL A 1 90 ? -2.281 6.955 5.774 1.00 96.38 90 VAL A N 1
ATOM 683 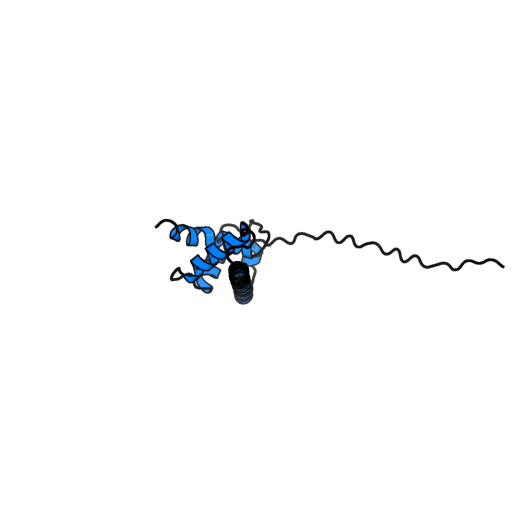C CA . VAL A 1 90 ? -2.400 5.734 4.965 1.00 96.38 90 VAL A CA 1
ATOM 684 C C . VAL A 1 90 ? -2.887 4.569 5.826 1.00 96.38 90 VAL A C 1
ATOM 686 O O . VAL A 1 90 ? -3.848 3.897 5.456 1.00 96.38 90 VAL A O 1
ATOM 689 N N . ARG A 1 91 ? -2.310 4.373 7.021 1.00 97.06 91 ARG A N 1
ATOM 690 C CA . ARG A 1 91 ? -2.794 3.368 7.983 1.00 97.06 91 ARG A CA 1
ATOM 691 C C . ARG A 1 91 ? -4.275 3.575 8.305 1.00 97.06 91 ARG A C 1
ATOM 693 O O . ARG A 1 91 ? -5.034 2.609 8.316 1.00 97.06 91 ARG A O 1
ATOM 700 N N . GLN A 1 92 ? -4.692 4.818 8.547 1.00 96.62 92 GLN A N 1
ATOM 701 C CA . GLN A 1 92 ? -6.089 5.138 8.833 1.00 96.62 92 GLN A CA 1
ATOM 702 C C . GLN A 1 92 ? -7.008 4.849 7.638 1.00 96.62 92 GLN A C 1
ATOM 704 O O . GLN A 1 92 ? -8.100 4.327 7.839 1.00 96.62 92 GLN A O 1
ATOM 709 N N . ALA A 1 93 ? -6.576 5.130 6.407 1.00 96.56 93 ALA A N 1
ATOM 710 C CA . ALA A 1 93 ? -7.342 4.799 5.206 1.00 96.56 93 ALA A CA 1
ATOM 711 C C . ALA A 1 93 ? -7.549 3.281 5.066 1.00 96.56 93 ALA A C 1
ATOM 713 O O . ALA A 1 93 ? -8.664 2.834 4.800 1.00 96.56 93 ALA A O 1
ATOM 714 N N . ILE A 1 94 ? -6.503 2.486 5.322 1.00 97.75 94 ILE A N 1
ATOM 715 C CA . ILE A 1 94 ? -6.585 1.017 5.329 1.00 97.75 94 ILE A CA 1
ATOM 716 C C . ILE A 1 94 ? -7.520 0.533 6.443 1.00 97.75 94 ILE A C 1
ATOM 718 O O . ILE A 1 94 ? -8.357 -0.332 6.201 1.00 97.75 94 ILE A O 1
ATOM 722 N N . GLN A 1 95 ? -7.430 1.119 7.641 1.00 97.75 95 GLN A N 1
ATOM 723 C CA . GLN A 1 95 ? -8.320 0.809 8.762 1.00 97.75 95 GLN A CA 1
ATOM 724 C C . GLN A 1 95 ? -9.791 1.065 8.414 1.00 97.75 95 GLN A C 1
ATOM 726 O O . GLN A 1 95 ? -10.625 0.196 8.661 1.00 97.75 95 GLN A O 1
ATOM 731 N N . SER A 1 96 ? -10.105 2.231 7.841 1.00 97.31 96 SER A N 1
ATOM 732 C CA . SER A 1 96 ? -11.469 2.573 7.430 1.00 97.31 96 SER A CA 1
ATOM 733 C C . SER A 1 96 ? -11.983 1.611 6.359 1.00 97.31 96 SER A C 1
ATOM 735 O O . SER A 1 96 ? -13.058 1.042 6.526 1.00 97.31 96 SER A O 1
ATOM 737 N N . TYR A 1 97 ? -11.183 1.344 5.319 1.00 97.75 97 TYR A N 1
ATOM 738 C CA . TYR A 1 97 ? -11.552 0.400 4.263 1.00 97.75 97 TYR A CA 1
ATOM 739 C C . TYR A 1 97 ? -11.812 -1.007 4.818 1.00 97.75 97 TYR A C 1
ATOM 741 O O . TYR A 1 97 ? -12.848 -1.608 4.551 1.00 97.75 97 TYR A O 1
ATOM 749 N N . ALA A 1 98 ? -10.899 -1.537 5.633 1.00 97.56 98 ALA A N 1
ATOM 750 C CA . ALA A 1 98 ? -11.051 -2.864 6.218 1.00 97.56 98 ALA A CA 1
ATOM 751 C C . ALA A 1 98 ? -12.292 -2.963 7.124 1.00 97.56 98 ALA A C 1
ATOM 753 O O . ALA A 1 98 ? -12.927 -4.016 7.167 1.00 97.56 98 ALA A O 1
ATOM 754 N N . GLY A 1 99 ? -12.649 -1.877 7.821 1.00 97.75 99 GLY A N 1
ATOM 755 C CA . GLY A 1 99 ? -13.856 -1.791 8.646 1.00 97.75 99 GLY A CA 1
ATOM 756 C C . GLY A 1 99 ? -15.154 -1.788 7.835 1.00 97.75 99 GLY A C 1
ATOM 757 O O . GLY A 1 99 ? -16.127 -2.413 8.248 1.00 97.75 99 GLY A O 1
ATOM 758 N N . GLU A 1 100 ? -15.161 -1.133 6.673 1.00 97.81 100 GLU A N 1
ATOM 759 C CA . GLU A 1 100 ? -16.288 -1.137 5.727 1.00 97.81 100 GLU A CA 1
ATOM 760 C C . GLU A 1 100 ? -16.416 -2.481 4.983 1.00 97.81 100 GLU A C 1
ATOM 762 O O . GLU A 1 100 ? -17.520 -2.907 4.644 1.00 97.81 100 GLU A O 1
ATOM 767 N N . HIS A 1 101 ? -15.294 -3.182 4.785 1.00 97.50 101 HIS A N 1
ATOM 768 C CA . HIS A 1 101 ? -15.185 -4.393 3.968 1.00 97.50 101 HIS A CA 1
ATOM 769 C C . HIS A 1 101 ? -14.565 -5.594 4.722 1.00 97.50 101 HIS A C 1
ATOM 771 O O . HIS A 1 101 ? -13.580 -6.179 4.254 1.00 97.50 101 HIS A O 1
ATOM 777 N N . PRO A 1 102 ? -15.111 -6.031 5.875 1.00 95.56 102 PRO A N 1
ATOM 778 C CA . PRO A 1 102 ? -14.436 -6.993 6.757 1.00 95.56 102 PRO A CA 1
ATOM 779 C C . PRO A 1 102 ? -14.299 -8.408 6.170 1.00 95.56 102 PRO A C 1
ATOM 781 O O . PRO A 1 102 ? -13.422 -9.161 6.594 1.00 95.56 102 PRO A O 1
ATOM 784 N N . GLN A 1 103 ? -15.144 -8.766 5.198 1.00 95.56 103 GLN A N 1
ATOM 785 C CA . GLN A 1 103 ? -15.182 -10.095 4.572 1.00 95.56 103 GLN A CA 1
ATOM 786 C C . GLN A 1 103 ? -14.335 -10.200 3.295 1.00 95.56 103 GLN A C 1
ATOM 788 O O . GLN A 1 103 ? -14.256 -11.274 2.698 1.00 95.56 103 GLN A O 1
ATOM 793 N N . GLU A 1 104 ? -13.718 -9.104 2.845 1.00 97.19 104 GLU A N 1
ATOM 794 C CA . GLU A 1 104 ? -12.891 -9.134 1.641 1.00 97.19 104 GLU A CA 1
ATOM 795 C C . GLU A 1 104 ? -11.559 -9.854 1.872 1.00 97.19 104 GLU A C 1
ATOM 797 O O . GLU A 1 104 ? -10.959 -9.822 2.953 1.00 97.19 104 GLU A O 1
ATOM 802 N N . ILE A 1 105 ? -11.110 -10.532 0.814 1.00 96.19 105 ILE A N 1
ATOM 803 C CA . ILE A 1 105 ? -9.921 -11.375 0.801 1.00 96.19 105 ILE A CA 1
ATOM 804 C C . ILE A 1 105 ? -9.022 -10.929 -0.349 1.00 96.19 105 ILE A C 1
ATOM 806 O O . ILE A 1 105 ? -9.460 -10.795 -1.491 1.00 96.19 105 ILE A O 1
ATOM 810 N N . PHE A 1 106 ? -7.744 -10.756 -0.043 1.00 95.50 106 PHE A N 1
ATOM 811 C CA . PHE A 1 106 ? -6.719 -10.233 -0.929 1.00 95.50 106 PHE A CA 1
ATOM 812 C C . PHE A 1 106 ? -5.599 -11.252 -1.123 1.00 95.50 106 PHE A C 1
ATOM 814 O O . PHE A 1 106 ? -5.341 -12.094 -0.262 1.00 95.50 106 PHE A O 1
ATOM 821 N N . ALA A 1 107 ? -4.897 -11.173 -2.253 1.00 93.88 107 ALA A N 1
ATOM 822 C CA . ALA A 1 107 ? -3.725 -12.016 -2.483 1.00 93.88 107 ALA A CA 1
ATOM 823 C C . ALA A 1 107 ? -2.527 -11.599 -1.611 1.00 93.88 107 ALA A C 1
ATOM 825 O O . ALA A 1 107 ? -1.648 -12.415 -1.351 1.00 93.88 107 ALA A O 1
ATOM 826 N N . SER A 1 108 ? -2.500 -10.353 -1.139 1.00 93.81 108 SER A N 1
ATOM 827 C CA . SER A 1 108 ? -1.485 -9.826 -0.231 1.00 93.81 108 SER A CA 1
ATOM 828 C C . SER A 1 108 ? -2.016 -8.623 0.551 1.00 93.81 108 SER A C 1
ATOM 830 O O . SER A 1 108 ? -3.028 -8.026 0.181 1.00 93.81 108 SER A O 1
ATOM 832 N N . PHE A 1 109 ? -1.297 -8.216 1.598 1.00 94.88 109 PHE A N 1
ATOM 833 C CA . PHE A 1 109 ? -1.557 -6.935 2.259 1.00 94.88 109 PHE A CA 1
ATOM 834 C C . PHE A 1 109 ? -1.360 -5.739 1.302 1.00 94.88 109 PHE A C 1
ATOM 836 O O . PHE A 1 109 ? -2.111 -4.771 1.379 1.00 94.88 109 PHE A O 1
ATOM 843 N N . GLY A 1 110 ? -0.427 -5.823 0.345 1.00 95.19 110 GLY A N 1
ATOM 844 C CA . GLY A 1 110 ? -0.236 -4.783 -0.671 1.00 95.19 110 GLY A CA 1
ATOM 845 C C . GLY A 1 110 ? -1.476 -4.560 -1.543 1.00 95.19 110 GLY A C 1
ATOM 846 O O . GLY A 1 110 ? -1.811 -3.418 -1.842 1.00 95.19 110 GLY A O 1
ATOM 847 N N . ASP A 1 111 ? -2.209 -5.627 -1.882 1.00 95.50 111 ASP A N 1
ATOM 848 C CA . ASP A 1 111 ? -3.469 -5.513 -2.632 1.00 95.50 111 ASP A CA 1
ATOM 849 C C . ASP A 1 111 ? -4.585 -4.861 -1.782 1.00 95.50 111 ASP A C 1
ATOM 851 O O . ASP A 1 111 ? -5.368 -4.068 -2.309 1.00 95.50 111 ASP A O 1
ATOM 855 N N . LEU A 1 112 ? -4.644 -5.142 -0.469 1.00 96.69 112 LEU A N 1
ATOM 856 C CA . LEU A 1 112 ? -5.544 -4.445 0.467 1.00 96.69 112 LEU A CA 1
ATOM 857 C C . LEU A 1 112 ? -5.200 -2.949 0.538 1.00 96.69 112 LEU A C 1
ATOM 859 O O . LEU A 1 112 ? -6.084 -2.102 0.401 1.00 96.69 112 LEU A O 1
ATOM 863 N N . ALA A 1 113 ? -3.919 -2.619 0.719 1.00 96.50 113 ALA A N 1
ATOM 864 C CA . ALA A 1 113 ? -3.447 -1.239 0.783 1.00 96.50 113 ALA A CA 1
ATOM 865 C C . ALA A 1 113 ? -3.751 -0.477 -0.515 1.00 96.50 113 ALA A C 1
ATOM 867 O O . ALA A 1 113 ? -4.287 0.630 -0.468 1.00 96.50 113 ALA A O 1
ATOM 868 N N . ALA A 1 114 ? -3.495 -1.093 -1.672 1.00 95.38 114 ALA A N 1
ATOM 869 C CA . ALA A 1 114 ? -3.814 -0.520 -2.975 1.00 95.38 114 ALA A CA 1
ATOM 870 C C . ALA A 1 114 ? -5.310 -0.224 -3.123 1.00 95.38 114 ALA A C 1
ATOM 872 O O . ALA A 1 114 ? -5.704 0.861 -3.557 1.00 95.38 114 ALA A O 1
ATOM 873 N N . ARG A 1 115 ? -6.165 -1.158 -2.696 1.00 96.19 115 ARG A N 1
ATOM 874 C CA . ARG A 1 115 ? -7.613 -0.970 -2.744 1.00 96.19 115 ARG A CA 1
ATOM 875 C C . ARG A 1 115 ? -8.071 0.176 -1.840 1.00 96.19 115 ARG A C 1
ATOM 877 O O . ARG A 1 115 ? -8.815 1.037 -2.314 1.00 96.19 115 ARG A O 1
ATOM 884 N N . ALA A 1 116 ? -7.581 0.237 -0.603 1.00 96.25 116 ALA A N 1
ATOM 885 C CA . ALA A 1 116 ? -7.889 1.314 0.339 1.00 96.25 116 ALA A CA 1
ATOM 886 C C . ALA A 1 116 ? -7.422 2.695 -0.161 1.00 96.25 116 ALA A C 1
ATOM 888 O O . ALA A 1 116 ? -8.072 3.710 0.092 1.00 96.25 116 ALA A O 1
ATOM 889 N N . LEU A 1 117 ? -6.314 2.733 -0.906 1.00 94.75 117 LEU A N 1
ATOM 890 C CA . LEU A 1 117 ? -5.736 3.959 -1.453 1.00 94.75 117 LEU A CA 1
ATOM 891 C C . LEU A 1 117 ? -6.295 4.366 -2.821 1.00 94.75 117 LEU A C 1
ATOM 893 O O . LEU A 1 117 ? -6.106 5.507 -3.238 1.00 94.75 117 LEU A O 1
ATOM 897 N N . SER A 1 118 ? -7.024 3.483 -3.507 1.00 89.81 118 SER A N 1
ATOM 898 C CA . SER A 1 118 ? -7.566 3.755 -4.844 1.00 89.81 118 SER A CA 1
ATOM 899 C C . SER A 1 118 ? -8.379 5.053 -4.897 1.00 89.81 118 SER A C 1
ATOM 901 O O . SER A 1 118 ? -8.099 5.917 -5.720 1.00 89.81 118 SER A O 1
ATOM 903 N N . ARG A 1 119 ? -9.323 5.244 -3.968 1.00 85.06 119 ARG A N 1
ATOM 904 C CA . ARG A 1 119 ? -10.175 6.439 -3.877 1.00 85.06 119 ARG A CA 1
ATOM 905 C C . ARG A 1 119 ? -9.408 7.719 -3.530 1.00 85.06 119 ARG A C 1
ATOM 907 O O . ARG A 1 119 ? -9.547 8.695 -4.273 1.00 85.06 119 ARG A O 1
ATOM 914 N N . PRO A 1 120 ? -8.603 7.766 -2.445 1.00 85.12 120 PRO A N 1
ATOM 915 C CA . PRO A 1 120 ? -7.823 8.957 -2.151 1.00 85.12 120 PRO A CA 1
ATOM 916 C C . PRO A 1 120 ? -6.835 9.265 -3.277 1.00 85.12 120 PRO A C 1
ATOM 918 O O . PRO A 1 120 ? -6.635 10.439 -3.538 1.00 85.12 120 PRO A O 1
ATOM 921 N N . CYS A 1 121 ? -6.308 8.288 -4.018 1.00 87.38 121 CYS A N 1
ATOM 922 C CA . CYS A 1 121 ? -5.404 8.559 -5.140 1.00 87.38 121 CYS A CA 1
ATOM 923 C C . CYS A 1 121 ? -6.098 8.903 -6.470 1.00 87.38 121 CYS A C 1
ATOM 925 O O . CYS A 1 121 ? -5.581 9.732 -7.205 1.00 87.38 121 CYS A O 1
ATOM 927 N N . GLN A 1 122 ? -7.290 8.378 -6.771 1.00 77.00 122 GLN A N 1
ATOM 928 C CA . GLN A 1 122 ? -8.052 8.742 -7.982 1.00 77.00 122 GLN A CA 1
ATOM 929 C C . GLN A 1 122 ? -8.516 10.202 -7.980 1.00 77.00 122 GLN A C 1
ATOM 931 O O . GLN A 1 122 ? -8.542 10.848 -9.022 1.00 77.00 122 GLN A O 1
ATOM 936 N N . ALA A 1 123 ? -8.826 10.765 -6.808 1.00 59.09 123 ALA A N 1
ATOM 937 C CA . ALA A 1 123 ? -9.183 12.180 -6.689 1.00 59.09 123 ALA A CA 1
ATOM 938 C C . ALA A 1 123 ? -8.041 13.145 -7.094 1.00 59.09 123 ALA A C 1
ATOM 940 O O . ALA A 1 123 ? -8.280 14.346 -7.187 1.00 59.09 123 ALA A O 1
ATOM 941 N N . ALA A 1 124 ? -6.816 12.643 -7.306 1.00 51.19 124 ALA A N 1
ATOM 942 C CA . ALA A 1 124 ? -5.672 13.423 -7.775 1.00 51.19 124 ALA A CA 1
ATOM 943 C C . ALA A 1 124 ? -5.545 13.472 -9.311 1.00 51.19 124 ALA A C 1
ATOM 945 O O . ALA A 1 124 ? -4.988 14.432 -9.826 1.00 51.19 124 ALA A O 1
ATOM 946 N N . GLU A 1 125 ? -6.086 12.487 -10.034 1.00 48.81 125 GLU A N 1
ATOM 947 C CA . GLU A 1 125 ? -5.987 12.382 -11.503 1.00 48.81 125 GLU A CA 1
ATOM 948 C C . GLU A 1 125 ? -7.092 13.169 -12.238 1.00 48.81 125 GLU A C 1
ATOM 950 O O . GLU A 1 125 ? -7.070 13.293 -13.457 1.00 48.81 125 GLU A O 1
ATOM 955 N N . ALA A 1 126 ? -8.064 13.730 -11.510 1.00 47.06 126 ALA A N 1
ATOM 956 C CA . ALA A 1 126 ? -9.185 14.498 -12.063 1.00 47.06 126 ALA A CA 1
ATOM 957 C C . ALA A 1 126 ? -8.883 16.003 -12.253 1.00 47.06 126 ALA A C 1
ATOM 959 O O . ALA A 1 126 ? -9.799 16.825 -12.164 1.00 47.06 126 ALA A O 1
ATOM 960 N N . LYS A 1 127 ? -7.616 16.376 -12.468 1.00 40.06 127 LYS A N 1
ATOM 961 C CA . LYS A 1 127 ? -7.179 17.766 -12.655 1.00 40.06 127 LYS A CA 1
ATOM 962 C C . LYS A 1 127 ? -6.388 17.956 -13.938 1.00 40.06 127 LYS A C 1
ATOM 964 O O . LYS A 1 127 ? -5.468 17.149 -14.172 1.00 40.06 127 LYS A O 1
#

Secondary structure (DSSP, 8-state):
-----------------------EEHHHHHHS-HHHHHHHHHHHHHHHHHHHHHHHHHGGGSPPPPHHHHHHHHHHHHHHHSTT--HHHHHHHHHHHHHH-TT-EESSHHHHHHHHHHHHHHTTT--

Foldseek 3Di:
DDDDDPPPPPVPPPPPPPPDQDKDFLQVLVVDDPVVLLVQLVVLLVVLVVLVVVVVVQPPPHDDDDPVNVLSPLLNVLCVPDPPSDSVVLSVLLNVQSVVGRGDIGSDVNRSSSVSCVVVSVVVVPD

pLDDT: mean 84.99, std 17.68, range [40.06, 97.94]

Radius of gyration: 22.44 Å; chains: 1; bounding box: 41×87×40 Å

Sequence (127 aa):
MAGAILLALLASHPIAGRAQRIFYRSQDWLATSPETQMRLLNGTLRAWEEVAEAAEARGSGGDPLSVREREALRLLECIQIRPGLTPPAVRQAIQSYAGEHPQEIFASFGDLAARALSRPCQAAEAK